Protein AF-A0A958IVR9-F1 (afdb_monomer_lite)

Secondary structure (DSSP, 8-state):
--EE-S---S---HHHHHHHHHHHHHS-TT-EEEEEEPPTT-SS-EEEEEEETTTEEEEE------GGGEEEE-SSEEEEEETTEEEEEE-HHHHHHHHHHHHHHHHHH--

Foldseek 3Di:
DDAEPDDDPPPDDPQLVVVVVVCVVPDDPQKYKYAQDDDPPDPGTQRIWIAHPVPGIFTFDDDPDDPVQFPDDDLFWTWGADPNDIDIDGDRVNVRVVVVVVVVVVVVPDD

pLDDT: mean 91.66, std 7.57, range [53.22, 98.06]

Sequence (111 aa):
MAIMLTAKHGNENQSKEFLYHFLWSKLSDQFYIWHDLILPRIEQSVDFAILHPNYGMWILAVKDWSIQEIKGGNQKDCLLSSEGRESTVRNPVREAYEKAVTVKILMEKLP

Radius of gyration: 15.32 Å; chains: 1; bounding box: 31×30×44 Å

Structure (mmCIF, N/CA/C/O backbone):
data_AF-A0A958IVR9-F1
#
_entry.id   AF-A0A958IVR9-F1
#
loop_
_atom_site.group_PDB
_atom_site.id
_atom_site.type_symbol
_atom_site.label_atom_id
_atom_site.label_alt_id
_atom_site.label_comp_id
_atom_site.label_asym_id
_atom_site.label_entity_id
_atom_site.label_seq_id
_atom_site.pdbx_PDB_ins_code
_atom_site.Cartn_x
_atom_site.Cartn_y
_atom_site.Cartn_z
_atom_site.occupancy
_atom_site.B_iso_or_equiv
_atom_site.auth_seq_id
_atom_site.auth_comp_id
_atom_site.auth_asym_id
_atom_site.auth_atom_id
_atom_site.pdbx_PDB_model_num
ATOM 1 N N . MET A 1 1 ? -3.416 -13.236 -12.110 1.00 90.69 1 MET A N 1
ATOM 2 C CA . MET A 1 1 ? -2.849 -12.905 -10.788 1.00 90.69 1 MET A CA 1
ATOM 3 C C . MET A 1 1 ? -1.762 -11.888 -11.024 1.00 90.69 1 MET A C 1
ATOM 5 O O . MET A 1 1 ? -1.072 -12.022 -12.030 1.00 90.69 1 MET A O 1
ATOM 9 N N . ALA A 1 2 ? -1.638 -10.889 -10.157 1.00 96.12 2 ALA A N 1
ATOM 10 C CA . ALA A 1 2 ? -0.604 -9.870 -10.300 1.00 96.12 2 ALA A CA 1
ATOM 11 C C . ALA A 1 2 ? 0.805 -10.454 -10.204 1.00 96.12 2 ALA A C 1
ATOM 13 O O . ALA A 1 2 ? 1.032 -11.511 -9.608 1.00 96.12 2 ALA A O 1
ATOM 14 N N . ILE A 1 3 ? 1.751 -9.732 -10.794 1.00 97.38 3 ILE A N 1
ATOM 15 C CA . ILE A 1 3 ? 3.162 -10.084 -10.787 1.00 97.38 3 ILE A CA 1
ATOM 16 C C . ILE A 1 3 ? 3.791 -9.472 -9.534 1.00 97.38 3 ILE A C 1
ATOM 18 O O . ILE A 1 3 ? 3.973 -8.258 -9.444 1.00 97.38 3 ILE A O 1
ATOM 22 N N . MET A 1 4 ? 4.132 -10.323 -8.565 1.00 96.50 4 MET A N 1
ATOM 23 C CA . MET A 1 4 ? 4.873 -9.913 -7.370 1.00 96.50 4 MET A CA 1
ATOM 24 C C . MET A 1 4 ? 6.365 -9.882 -7.699 1.00 96.50 4 MET A C 1
ATOM 26 O O . MET A 1 4 ? 6.958 -10.912 -8.011 1.00 96.50 4 MET A O 1
ATOM 30 N N . LEU A 1 5 ? 6.966 -8.697 -7.648 1.00 95.06 5 LEU A N 1
ATOM 31 C CA . LEU A 1 5 ? 8.372 -8.467 -7.986 1.00 95.06 5 LEU A CA 1
ATOM 32 C C . LEU A 1 5 ? 9.311 -8.613 -6.786 1.00 95.06 5 LEU A C 1
ATOM 34 O O . LEU A 1 5 ? 10.522 -8.714 -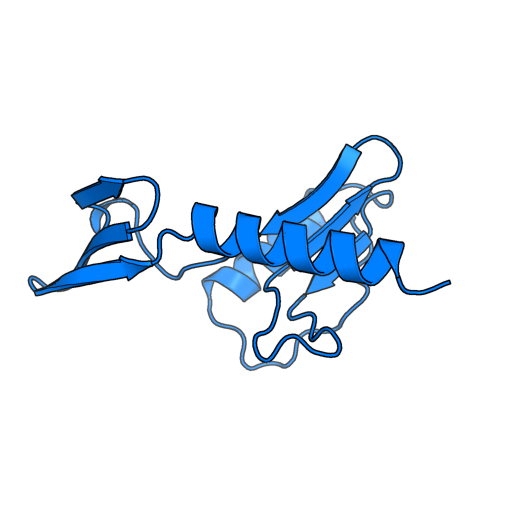6.966 1.00 95.06 5 LEU A O 1
ATOM 38 N N . THR A 1 6 ? 8.766 -8.654 -5.571 1.00 92.06 6 THR A N 1
ATOM 39 C CA . THR A 1 6 ? 9.511 -8.990 -4.355 1.00 92.06 6 THR A CA 1
ATOM 40 C C . THR A 1 6 ? 8.860 -10.163 -3.630 1.00 92.06 6 THR A C 1
ATOM 42 O O . THR A 1 6 ? 7.635 -10.346 -3.625 1.00 92.06 6 THR A O 1
ATOM 45 N N . ALA A 1 7 ? 9.712 -10.992 -3.030 1.00 85.94 7 ALA A N 1
ATOM 46 C CA . ALA A 1 7 ? 9.282 -12.042 -2.122 1.00 85.94 7 ALA A CA 1
ATOM 47 C C . ALA A 1 7 ? 8.938 -11.448 -0.748 1.00 85.94 7 ALA A C 1
ATOM 49 O O . ALA A 1 7 ? 9.385 -10.355 -0.401 1.00 85.94 7 ALA A O 1
ATOM 50 N N . LYS A 1 8 ? 8.161 -12.197 0.038 1.00 85.56 8 LYS A N 1
ATOM 51 C CA . LYS A 1 8 ? 7.957 -11.903 1.460 1.00 85.56 8 LYS A CA 1
ATOM 52 C C . LYS A 1 8 ? 9.260 -12.124 2.240 1.00 85.56 8 LYS A C 1
ATOM 54 O O . LYS A 1 8 ? 10.020 -13.042 1.928 1.00 85.56 8 LYS A O 1
ATOM 59 N N . HIS A 1 9 ? 9.484 -11.316 3.264 1.00 80.00 9 HIS A N 1
ATOM 60 C CA . HIS A 1 9 ? 10.589 -11.396 4.213 1.00 80.00 9 HIS A CA 1
ATOM 61 C C . HIS A 1 9 ? 10.316 -12.383 5.365 1.00 80.00 9 HIS A C 1
ATOM 63 O O . HIS A 1 9 ? 11.257 -12.807 6.033 1.00 80.00 9 HIS A O 1
ATOM 69 N N . GLY A 1 10 ? 9.060 -12.798 5.578 1.00 77.56 10 GLY A N 1
ATOM 70 C CA . GLY A 1 10 ? 8.666 -13.796 6.582 1.00 77.56 10 GLY A CA 1
ATOM 71 C C . GLY A 1 10 ? 8.429 -13.226 7.985 1.00 77.56 10 GLY A C 1
ATOM 72 O O . GLY A 1 10 ? 8.233 -13.987 8.930 1.00 77.56 10 GLY A O 1
ATOM 73 N N . ASN A 1 11 ? 8.455 -11.902 8.125 1.00 79.62 11 ASN A N 1
ATOM 74 C CA . ASN A 1 11 ? 8.208 -11.159 9.361 1.00 79.62 11 ASN A CA 1
ATOM 75 C C . ASN A 1 11 ? 7.160 -10.047 9.173 1.00 79.62 11 ASN A C 1
ATOM 77 O O . ASN A 1 11 ? 7.081 -9.122 9.984 1.00 79.62 11 ASN A O 1
ATOM 81 N N . GLU A 1 12 ? 6.381 -10.115 8.093 1.00 82.38 12 GLU A N 1
ATOM 82 C CA . GLU A 1 12 ? 5.289 -9.193 7.828 1.00 82.38 12 GLU A CA 1
ATOM 83 C C . GLU A 1 12 ? 4.259 -9.218 8.955 1.00 82.38 12 GLU A C 1
ATOM 85 O O . GLU A 1 12 ? 3.932 -10.267 9.513 1.00 82.38 12 GLU A O 1
ATOM 90 N N . ASN A 1 13 ? 3.691 -8.051 9.257 1.00 88.50 13 ASN A N 1
ATOM 91 C CA . ASN A 1 13 ? 2.496 -8.015 10.084 1.00 88.50 13 ASN A CA 1
ATOM 92 C C . ASN A 1 13 ? 1.307 -8.645 9.339 1.00 88.50 13 ASN A C 1
ATOM 94 O O . ASN A 1 13 ? 1.292 -8.785 8.110 1.00 88.50 13 ASN A O 1
ATOM 98 N N . GLN A 1 14 ? 0.277 -8.997 10.105 1.00 90.31 14 GLN A N 1
ATOM 99 C CA . GLN A 1 14 ? -0.895 -9.690 9.584 1.00 90.31 14 GLN A CA 1
ATOM 100 C C . GLN A 1 14 ? -1.586 -8.910 8.453 1.00 90.31 14 GLN A C 1
ATOM 102 O O . GLN A 1 14 ? -2.021 -9.517 7.472 1.00 90.31 14 GLN A O 1
ATOM 107 N N . SER A 1 15 ? -1.673 -7.577 8.547 1.00 92.38 15 SER A N 1
ATOM 108 C CA . SER A 1 15 ? -2.344 -6.771 7.519 1.00 92.38 15 SER A CA 1
ATOM 109 C C . SER A 1 15 ? -1.573 -6.738 6.202 1.00 92.38 15 SER A C 1
ATOM 111 O O . SER A 1 15 ? -2.188 -6.836 5.138 1.00 92.38 15 SER A O 1
ATOM 113 N N . LYS A 1 16 ? -0.237 -6.635 6.240 1.00 93.56 16 LYS A N 1
ATOM 114 C CA . LYS A 1 16 ? 0.604 -6.703 5.035 1.00 93.56 16 LYS A CA 1
ATOM 115 C C . LYS A 1 16 ? 0.538 -8.081 4.401 1.00 93.56 16 LYS A C 1
ATOM 117 O O . LYS A 1 16 ? 0.371 -8.169 3.187 1.00 93.56 16 LYS A O 1
ATOM 122 N N . GLU A 1 17 ? 0.590 -9.145 5.201 1.00 94.06 17 GLU A N 1
ATOM 123 C CA . GLU A 1 17 ? 0.470 -10.507 4.683 1.00 94.06 17 GLU A CA 1
ATOM 124 C C . GLU A 1 17 ? -0.886 -10.733 4.001 1.00 94.06 17 GLU A C 1
ATOM 126 O O . GLU A 1 17 ? -0.944 -11.214 2.864 1.00 94.06 17 GLU A O 1
ATOM 131 N N . PHE A 1 18 ? -1.980 -10.321 4.646 1.00 94.50 18 PHE A N 1
ATOM 132 C CA . PHE A 1 18 ? -3.307 -10.383 4.043 1.00 94.50 18 PHE A CA 1
ATOM 133 C C . PHE A 1 18 ? -3.363 -9.600 2.726 1.00 94.50 18 PHE A C 1
ATOM 135 O O . PHE A 1 18 ? -3.822 -10.130 1.709 1.00 94.50 18 PHE A O 1
ATOM 142 N N . LEU A 1 19 ? -2.873 -8.355 2.720 1.00 95.75 19 LEU A N 1
ATOM 143 C CA . LEU A 1 19 ? -2.929 -7.501 1.539 1.00 95.75 19 LEU A CA 1
ATOM 144 C C . LEU A 1 19 ? -2.069 -8.049 0.395 1.00 95.75 19 LEU A C 1
ATOM 146 O O . LEU A 1 19 ? -2.506 -8.000 -0.752 1.00 95.75 19 LEU A O 1
ATOM 150 N N . TYR A 1 20 ? -0.908 -8.638 0.686 1.00 96.38 20 TYR A N 1
ATOM 151 C CA . TYR A 1 20 ? -0.061 -9.306 -0.305 1.00 96.38 20 TYR A CA 1
ATOM 152 C C . TYR A 1 20 ? -0.852 -10.374 -1.072 1.00 96.38 20 TYR A C 1
ATOM 154 O O . TYR A 1 20 ? -0.928 -10.350 -2.303 1.00 96.38 20 TYR A O 1
ATOM 162 N N . HIS A 1 21 ? -1.499 -11.289 -0.345 1.00 95.75 21 HIS A N 1
ATOM 163 C CA . HIS A 1 21 ? -2.289 -12.365 -0.945 1.00 95.75 21 HIS A CA 1
ATOM 164 C C . HIS A 1 21 ? -3.557 -11.847 -1.636 1.00 95.75 21 HIS A C 1
ATOM 166 O O . HIS A 1 21 ? -3.948 -12.352 -2.698 1.00 95.75 21 HIS A O 1
ATOM 172 N N . PHE A 1 22 ? -4.188 -10.815 -1.073 1.00 96.81 22 PHE A N 1
ATOM 173 C CA . PHE A 1 22 ? -5.338 -10.161 -1.684 1.00 96.81 22 PHE A CA 1
ATOM 174 C C . PHE A 1 22 ? -4.967 -9.537 -3.034 1.00 96.81 22 PHE A C 1
ATOM 176 O O . PHE A 1 22 ? -5.592 -9.856 -4.042 1.00 96.81 22 PHE A O 1
ATOM 183 N N . LEU A 1 23 ? -3.919 -8.714 -3.091 1.00 97.12 23 LEU A N 1
ATOM 184 C CA . LEU A 1 23 ? -3.472 -8.065 -4.324 1.00 97.12 23 LEU A CA 1
ATOM 185 C C . LEU A 1 23 ? -3.065 -9.090 -5.387 1.00 97.12 23 LEU A C 1
ATOM 187 O O . LEU A 1 23 ? -3.536 -9.007 -6.521 1.00 97.12 23 LEU A O 1
ATOM 191 N N . TRP A 1 24 ? -2.273 -10.100 -5.014 1.00 96.62 24 TRP A N 1
ATOM 192 C CA . TRP A 1 24 ? -1.862 -11.172 -5.925 1.00 96.62 24 TRP A CA 1
ATOM 193 C C . TRP A 1 24 ? -3.058 -11.896 -6.560 1.00 96.62 24 TRP A C 1
ATOM 195 O O . TRP A 1 24 ? -3.082 -12.128 -7.772 1.00 96.62 24 TRP A O 1
ATOM 205 N N . SER A 1 25 ? -4.075 -12.224 -5.756 1.00 97.25 25 SER A N 1
ATOM 206 C CA . SER A 1 25 ? -5.238 -12.993 -6.215 1.00 97.25 25 SER A CA 1
ATOM 207 C C . SER A 1 25 ? -6.300 -12.160 -6.935 1.00 97.25 25 SER A C 1
ATOM 209 O O . SER A 1 25 ? -7.016 -12.702 -7.778 1.00 97.25 25 SER A O 1
ATOM 211 N N . LYS A 1 26 ? -6.436 -10.870 -6.607 1.00 97.62 26 LYS A N 1
ATOM 212 C CA . LYS A 1 26 ? -7.523 -10.014 -7.112 1.00 97.62 26 LYS A CA 1
ATOM 213 C C . LYS A 1 26 ? -7.140 -9.149 -8.299 1.00 97.62 26 LYS A C 1
ATOM 215 O O . LYS A 1 26 ? -8.029 -8.754 -9.049 1.00 97.62 26 LYS A O 1
ATOM 220 N N . LEU A 1 27 ? -5.857 -8.862 -8.484 1.00 96.94 27 LEU A N 1
ATOM 221 C CA . LEU A 1 27 ? -5.385 -8.081 -9.620 1.00 96.94 27 LEU A CA 1
ATOM 222 C C . LEU A 1 27 ? -4.953 -8.988 -10.784 1.00 96.94 27 LEU A C 1
ATOM 224 O O . LEU A 1 27 ? -4.583 -10.158 -10.614 1.00 96.94 27 LEU A O 1
ATOM 228 N N . SER A 1 28 ? -5.047 -8.446 -11.998 1.00 96.56 28 SER A N 1
ATOM 229 C CA . SER A 1 28 ? -4.581 -9.121 -13.211 1.00 96.56 28 SER A CA 1
ATOM 230 C C . SER A 1 28 ? -3.054 -9.122 -13.288 1.00 96.56 28 SER A C 1
ATOM 232 O O . SER A 1 28 ? -2.369 -8.407 -12.562 1.00 96.56 28 SER A O 1
ATOM 234 N N . ASP A 1 29 ? -2.524 -9.917 -14.207 1.00 96.31 29 ASP A N 1
ATOM 235 C CA . ASP A 1 29 ? -1.098 -10.021 -14.544 1.00 96.31 29 ASP A CA 1
ATOM 236 C C . ASP A 1 29 ? -0.491 -8.751 -15.168 1.00 96.31 29 ASP A C 1
ATOM 238 O O . ASP A 1 29 ? 0.713 -8.688 -15.387 1.00 96.31 29 ASP A O 1
ATOM 242 N N . GLN A 1 30 ? -1.293 -7.713 -15.408 1.00 96.94 30 GLN A N 1
ATOM 243 C CA . GLN A 1 30 ? -0.819 -6.401 -15.861 1.00 96.94 30 GLN A CA 1
ATOM 244 C C . GLN A 1 30 ? -0.363 -5.496 -14.705 1.00 96.94 30 GLN A C 1
ATOM 246 O O . GLN A 1 30 ? 0.171 -4.412 -14.945 1.00 96.94 30 GLN A O 1
ATOM 251 N N . PHE A 1 31 ? -0.596 -5.916 -13.458 1.00 98.06 31 PHE A N 1
ATOM 252 C CA . PHE A 1 31 ? -0.150 -5.208 -12.263 1.00 98.06 31 PHE A CA 1
ATOM 253 C C . PHE A 1 31 ? 1.175 -5.781 -11.766 1.00 98.06 31 PHE A C 1
ATOM 255 O O . PHE A 1 31 ? 1.275 -6.971 -11.463 1.00 98.06 31 PHE A O 1
ATOM 262 N N . TYR A 1 32 ? 2.164 -4.903 -11.632 1.00 97.62 32 TYR A N 1
ATOM 263 C CA . TYR A 1 32 ? 3.487 -5.200 -11.093 1.00 97.62 32 TYR A CA 1
ATOM 264 C C . TYR A 1 32 ? 3.582 -4.649 -9.679 1.00 97.62 32 TYR A C 1
ATOM 266 O O . TYR A 1 32 ? 3.307 -3.469 -9.466 1.00 97.62 32 TYR A O 1
ATOM 274 N N . ILE A 1 33 ? 3.939 -5.486 -8.710 1.00 97.19 33 ILE A N 1
ATOM 275 C CA . ILE A 1 33 ? 3.838 -5.129 -7.295 1.00 97.19 33 ILE A CA 1
ATOM 276 C C . ILE A 1 33 ? 5.165 -5.374 -6.594 1.00 97.19 33 ILE A C 1
ATOM 278 O O . ILE A 1 33 ? 5.644 -6.505 -6.530 1.00 97.19 33 ILE A O 1
ATOM 282 N N . TRP A 1 34 ? 5.720 -4.318 -6.009 1.00 94.94 34 TRP A N 1
ATOM 283 C CA . TRP A 1 34 ? 6.779 -4.413 -5.015 1.00 94.94 34 TRP A CA 1
ATOM 284 C C . TRP A 1 34 ? 6.163 -4.313 -3.623 1.00 94.94 34 TRP A C 1
ATOM 286 O O . TRP A 1 34 ? 5.434 -3.368 -3.326 1.00 94.94 34 TRP A O 1
ATOM 296 N N . HIS A 1 35 ? 6.479 -5.286 -2.783 1.00 94.62 35 HIS A N 1
ATOM 297 C CA . HIS A 1 35 ? 6.198 -5.321 -1.354 1.00 94.62 35 HIS A CA 1
ATOM 298 C C .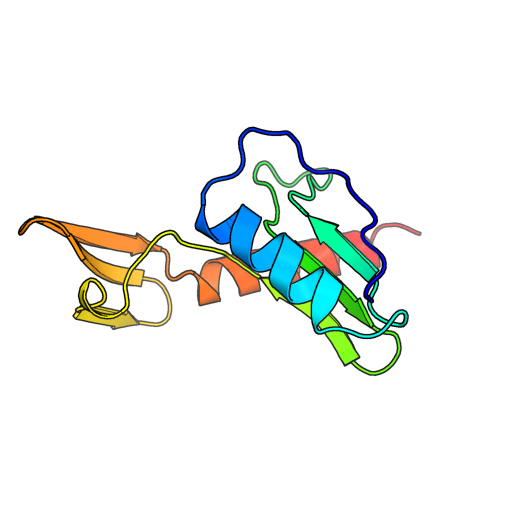 HIS A 1 35 ? 7.463 -4.967 -0.556 1.00 94.62 35 HIS A C 1
ATOM 300 O O . HIS A 1 35 ? 8.547 -5.437 -0.914 1.00 94.62 35 HIS A O 1
ATOM 306 N N . ASP A 1 36 ? 7.315 -4.158 0.499 1.00 92.62 36 ASP A N 1
ATOM 307 C CA . ASP A 1 36 ? 8.399 -3.667 1.365 1.00 92.62 36 ASP A CA 1
ATOM 308 C C . ASP A 1 36 ? 9.593 -3.105 0.570 1.00 92.62 36 ASP A C 1
ATOM 310 O O . ASP A 1 36 ? 10.762 -3.421 0.799 1.00 92.62 36 ASP A O 1
ATOM 314 N N . LEU A 1 37 ? 9.289 -2.246 -0.403 1.00 89.88 37 LEU A N 1
ATOM 315 C CA . LEU A 1 37 ? 10.284 -1.653 -1.284 1.00 89.88 37 LEU A CA 1
ATOM 316 C C . LEU A 1 37 ? 11.142 -0.639 -0.521 1.00 89.88 37 LEU A C 1
ATOM 318 O O . LEU A 1 37 ? 10.658 0.411 -0.088 1.00 89.88 37 LEU A O 1
ATOM 322 N N . ILE A 1 38 ? 12.438 -0.923 -0.413 1.00 86.50 38 ILE A N 1
ATOM 323 C CA . ILE A 1 38 ? 13.438 0.027 0.076 1.00 86.50 38 ILE A CA 1
ATOM 324 C C . ILE A 1 38 ? 13.979 0.800 -1.123 1.00 86.50 38 ILE A C 1
ATOM 326 O O . ILE A 1 38 ? 14.564 0.224 -2.040 1.00 86.50 38 ILE A O 1
ATOM 330 N N . LEU A 1 39 ? 13.785 2.115 -1.115 1.00 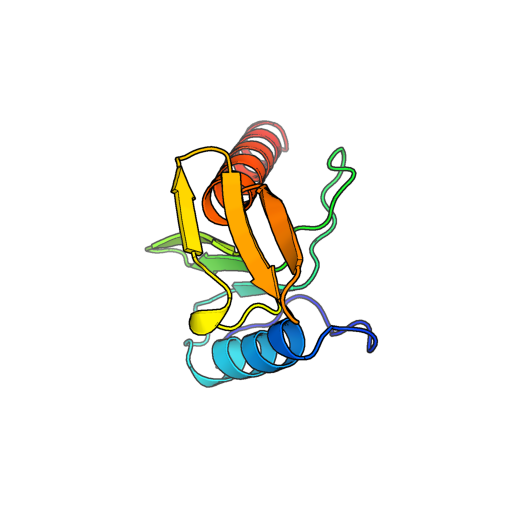80.81 39 LEU A N 1
ATOM 331 C CA . LEU A 1 39 ? 14.281 2.990 -2.169 1.00 80.81 39 LEU A CA 1
ATOM 332 C C . LEU A 1 39 ? 15.580 3.677 -1.734 1.00 80.81 39 LEU A C 1
ATOM 334 O O . LEU A 1 39 ? 15.697 4.098 -0.581 1.00 80.81 39 LEU A O 1
ATOM 338 N N . PRO A 1 40 ? 16.549 3.864 -2.648 1.00 73.00 40 PRO A N 1
ATOM 339 C CA . PRO A 1 40 ? 17.742 4.643 -2.350 1.00 73.00 40 PRO A CA 1
ATOM 340 C C . PRO A 1 40 ? 17.357 6.036 -1.849 1.00 73.00 40 PRO A C 1
ATOM 342 O O . PRO A 1 40 ? 16.525 6.707 -2.458 1.00 73.00 40 PRO A O 1
ATOM 345 N N . ARG A 1 41 ? 18.007 6.497 -0.772 1.00 68.44 41 ARG A N 1
ATOM 346 C CA . ARG A 1 41 ? 17.777 7.818 -0.147 1.00 68.44 41 ARG A CA 1
ATOM 347 C C . ARG A 1 41 ? 16.424 7.977 0.560 1.00 68.44 41 ARG A C 1
ATOM 349 O O . ARG A 1 41 ? 16.130 9.078 1.017 1.00 68.44 41 ARG A O 1
ATOM 356 N N . ILE A 1 42 ? 15.629 6.913 0.677 1.0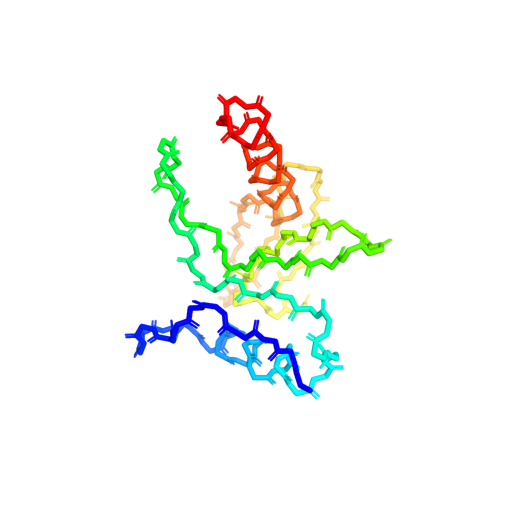0 69.44 42 ILE A N 1
ATOM 357 C CA . ILE A 1 42 ? 14.481 6.872 1.582 1.00 69.44 42 ILE A CA 1
ATOM 358 C C . ILE A 1 42 ? 14.865 5.977 2.757 1.00 69.44 42 ILE A C 1
ATOM 360 O O . ILE A 1 42 ? 15.111 4.789 2.585 1.00 69.44 42 ILE A O 1
ATOM 364 N N . GLU A 1 43 ? 14.927 6.546 3.959 1.00 70.75 43 GLU A N 1
ATOM 365 C CA . GLU A 1 43 ? 15.255 5.792 5.180 1.00 70.75 43 GLU A CA 1
ATOM 366 C C . GLU A 1 43 ? 14.131 4.831 5.610 1.00 70.75 43 GLU A C 1
ATOM 368 O O . GLU A 1 43 ? 14.324 3.998 6.489 1.00 70.75 43 GLU A O 1
ATOM 373 N N . GLN A 1 44 ? 12.949 4.942 4.999 1.00 75.75 44 GLN A N 1
ATOM 374 C CA . GLN A 1 44 ? 11.758 4.158 5.317 1.00 75.75 44 GLN A CA 1
ATOM 375 C C . GLN A 1 44 ? 11.278 3.380 4.090 1.00 75.75 44 GLN A C 1
ATOM 377 O O . GLN A 1 44 ? 11.252 3.911 2.979 1.00 75.75 44 GLN A O 1
ATOM 382 N N . SER A 1 45 ? 10.849 2.136 4.297 1.00 87.06 45 SER A N 1
ATOM 383 C CA . SER A 1 45 ? 10.276 1.311 3.235 1.00 87.06 45 SER A CA 1
ATOM 384 C C . SER A 1 45 ? 8.900 1.818 2.792 1.00 87.06 45 SER A C 1
ATOM 386 O O . SER A 1 45 ? 8.132 2.418 3.554 1.00 87.06 45 SER A O 1
ATOM 388 N N . VAL A 1 46 ? 8.574 1.565 1.528 1.00 91.50 46 VAL A N 1
ATOM 389 C CA . VAL A 1 46 ? 7.212 1.647 1.001 1.00 91.50 46 VAL A CA 1
ATOM 390 C C . VAL A 1 46 ? 6.554 0.282 1.180 1.00 91.50 46 VAL A C 1
ATOM 392 O O . VAL A 1 46 ? 7.103 -0.707 0.705 1.00 91.50 46 VAL A O 1
ATOM 395 N N . ASP A 1 47 ? 5.382 0.220 1.820 1.00 94.56 47 ASP A N 1
ATOM 396 C CA . ASP A 1 47 ? 4.735 -1.070 2.102 1.00 94.56 47 ASP A CA 1
ATOM 397 C C . ASP A 1 47 ? 4.341 -1.782 0.804 1.00 94.56 47 ASP A C 1
ATOM 399 O O . ASP A 1 47 ? 4.706 -2.936 0.597 1.00 94.56 47 ASP A O 1
ATOM 403 N N . PHE A 1 48 ? 3.653 -1.073 -0.098 1.00 96.19 48 PHE A N 1
ATOM 404 C CA . PHE A 1 48 ? 3.397 -1.554 -1.454 1.00 96.19 48 PHE A CA 1
ATOM 405 C C . PHE A 1 48 ? 3.546 -0.436 -2.483 1.00 96.19 48 PHE A C 1
ATOM 407 O O . PHE A 1 48 ? 2.933 0.628 -2.352 1.00 96.19 48 PHE A O 1
ATOM 414 N N . ALA A 1 49 ? 4.312 -0.710 -3.536 1.00 95.69 49 ALA A N 1
ATOM 415 C CA . ALA A 1 49 ? 4.316 0.059 -4.772 1.00 95.69 49 ALA A CA 1
ATOM 416 C C . ALA A 1 49 ? 3.731 -0.808 -5.889 1.00 95.69 49 ALA A C 1
ATOM 418 O O . ALA A 1 49 ? 4.203 -1.916 -6.132 1.00 95.69 49 ALA A O 1
ATOM 419 N N . ILE A 1 50 ? 2.689 -0.318 -6.551 1.00 96.94 50 ILE A N 1
ATOM 420 C CA . ILE A 1 50 ? 1.947 -1.044 -7.583 1.00 96.94 50 ILE A CA 1
ATOM 421 C C . ILE A 1 50 ? 2.027 -0.237 -8.870 1.00 96.94 50 ILE A C 1
ATOM 423 O O . ILE A 1 50 ? 1.645 0.926 -8.874 1.00 96.94 50 ILE A O 1
ATOM 427 N N . LEU A 1 51 ? 2.483 -0.837 -9.962 1.00 96.62 51 LEU A N 1
ATOM 428 C CA . LEU A 1 51 ? 2.565 -0.200 -11.272 1.00 96.62 51 LEU A CA 1
ATOM 429 C C . LEU A 1 51 ? 1.629 -0.896 -12.259 1.00 96.62 51 LEU A C 1
ATOM 431 O O . LEU A 1 51 ? 1.635 -2.121 -12.381 1.00 96.62 51 LEU A O 1
ATOM 435 N N . HIS A 1 52 ? 0.864 -0.097 -12.996 1.00 96.94 52 HIS A N 1
ATOM 436 C CA . HIS A 1 52 ? 0.051 -0.547 -14.116 1.00 96.94 52 HIS A CA 1
ATOM 437 C C . HIS A 1 52 ? 0.200 0.428 -15.294 1.00 96.94 52 HIS A C 1
ATOM 439 O O . HIS A 1 52 ? 0.060 1.638 -15.095 1.00 96.94 52 HIS A O 1
ATOM 445 N N . PRO A 1 53 ? 0.414 -0.049 -16.533 1.00 94.38 53 PRO A N 1
ATOM 446 C CA . PRO A 1 53 ? 0.719 0.816 -17.678 1.00 94.38 53 PRO A CA 1
ATOM 447 C C . PRO A 1 53 ? -0.357 1.876 -17.959 1.00 94.38 53 PRO A C 1
ATOM 449 O O . PRO A 1 53 ? -0.029 3.006 -18.301 1.00 94.38 53 PRO A O 1
ATOM 452 N N . ASN A 1 54 ? -1.636 1.545 -17.750 1.00 96.19 54 ASN A N 1
ATOM 453 C CA . ASN A 1 54 ? -2.748 2.467 -18.024 1.00 96.19 54 ASN A CA 1
ATOM 454 C C . ASN A 1 54 ? -3.205 3.283 -16.805 1.00 96.19 54 ASN A C 1
ATOM 456 O O . ASN A 1 54 ? -3.968 4.231 -16.967 1.00 96.19 54 ASN A O 1
ATOM 460 N N . TYR A 1 55 ? -2.798 2.898 -15.589 1.00 94.94 55 TYR A N 1
ATOM 461 C CA . TYR A 1 55 ? -3.276 3.532 -14.347 1.00 94.94 55 TYR A CA 1
ATOM 462 C C . TYR A 1 55 ? -2.165 4.220 -13.553 1.00 94.94 55 TYR A C 1
ATOM 464 O O . TYR A 1 55 ? -2.442 4.860 -12.539 1.00 94.94 55 TYR A O 1
ATOM 472 N N . GLY A 1 56 ? -0.920 4.113 -14.017 1.00 94.19 56 GLY A N 1
ATOM 473 C CA . GLY A 1 56 ? 0.241 4.670 -13.347 1.00 94.19 56 GLY A CA 1
ATOM 474 C C . GLY A 1 56 ? 0.633 3.863 -12.114 1.00 94.19 56 GLY A C 1
ATOM 475 O O . GLY A 1 56 ? 0.508 2.637 -12.086 1.00 94.19 56 GLY A O 1
ATOM 476 N N . MET A 1 57 ? 1.151 4.568 -11.109 1.00 93.88 57 MET A N 1
ATOM 477 C CA . MET A 1 57 ? 1.714 3.974 -9.902 1.00 93.88 57 MET A CA 1
ATOM 478 C C . MET A 1 57 ? 0.860 4.285 -8.674 1.00 93.88 57 MET A C 1
ATOM 480 O O . MET A 1 57 ? 0.506 5.440 -8.435 1.00 93.88 57 MET A O 1
ATOM 484 N N . TRP A 1 58 ? 0.567 3.265 -7.873 1.00 96.19 58 TRP A N 1
ATOM 485 C CA . TRP A 1 58 ? -0.119 3.383 -6.591 1.00 96.19 58 TRP A CA 1
ATOM 486 C C . TRP A 1 58 ? 0.846 3.062 -5.460 1.00 96.19 58 TRP A C 1
ATOM 488 O O . TRP A 1 58 ? 1.585 2.081 -5.517 1.00 96.19 58 TRP A O 1
ATOM 498 N N . ILE A 1 59 ? 0.810 3.889 -4.421 1.00 95.62 59 ILE A N 1
ATOM 499 C CA . ILE A 1 59 ? 1.591 3.705 -3.203 1.00 95.62 59 ILE A CA 1
ATOM 500 C C . ILE A 1 59 ? 0.613 3.482 -2.065 1.00 95.62 59 ILE A C 1
ATOM 502 O O . ILE A 1 59 ? -0.251 4.326 -1.822 1.00 95.62 59 ILE A O 1
ATOM 506 N N . LEU A 1 60 ? 0.740 2.348 -1.383 1.00 96.19 60 LEU A N 1
ATOM 507 C CA . LEU A 1 60 ? -0.115 2.008 -0.253 1.00 96.19 60 LEU A CA 1
ATOM 508 C C . LEU A 1 60 ? 0.700 2.070 1.035 1.00 96.19 60 LEU A C 1
ATOM 510 O O . LEU A 1 60 ? 1.799 1.523 1.108 1.00 96.19 60 LEU A O 1
ATOM 514 N N . ALA A 1 61 ? 0.133 2.734 2.040 1.00 94.25 61 ALA A N 1
ATOM 515 C CA . ALA A 1 61 ? 0.567 2.636 3.426 1.00 94.25 61 ALA A CA 1
ATOM 516 C C . ALA A 1 61 ? -0.420 1.728 4.165 1.00 94.25 61 ALA A C 1
ATOM 518 O O . ALA A 1 61 ? -1.633 1.938 4.089 1.00 94.25 61 ALA A O 1
ATOM 519 N N . VAL A 1 62 ? 0.092 0.723 4.867 1.00 94.00 62 VAL A N 1
ATOM 520 C CA . VAL A 1 62 ? -0.704 -0.295 5.556 1.00 94.00 62 VAL A CA 1
ATOM 521 C C . VAL A 1 62 ? -0.544 -0.116 7.057 1.00 94.00 62 VAL A C 1
ATOM 523 O O . VAL A 1 62 ? 0.565 0.054 7.562 1.00 94.00 62 VAL A O 1
ATOM 526 N N . LYS A 1 63 ? -1.664 -0.143 7.778 1.00 92.88 63 LYS A N 1
ATOM 527 C CA . LYS A 1 63 ? -1.708 -0.019 9.235 1.00 92.88 63 LYS A CA 1
ATOM 528 C C . LYS A 1 63 ? -2.534 -1.156 9.818 1.00 92.88 63 LYS A C 1
ATOM 530 O O . LYS A 1 63 ? -3.575 -1.492 9.261 1.00 92.88 63 LYS A O 1
ATOM 535 N N . ASP A 1 64 ? -2.093 -1.700 10.947 1.00 92.12 64 ASP A N 1
ATOM 536 C CA . ASP A 1 64 ? -2.825 -2.720 11.706 1.00 92.12 64 ASP A CA 1
ATOM 537 C C . ASP A 1 64 ? -3.878 -2.062 12.610 1.00 92.12 64 ASP A C 1
ATOM 539 O O . ASP A 1 64 ? -3.833 -2.194 13.829 1.00 92.12 64 ASP A O 1
ATOM 543 N N . TRP A 1 65 ? -4.779 -1.274 12.020 1.00 92.12 65 TRP A N 1
ATOM 544 C CA . TRP A 1 65 ? -5.859 -0.602 12.745 1.00 92.12 65 TRP A CA 1
ATOM 545 C C . TRP A 1 65 ? -7.204 -1.174 12.317 1.00 92.12 65 TRP A C 1
ATOM 547 O O . TRP A 1 65 ? -7.478 -1.357 11.130 1.00 92.12 65 TRP A O 1
ATOM 557 N N . SER A 1 66 ? -8.079 -1.386 13.283 1.00 90.38 66 SER A N 1
ATOM 558 C CA . SER A 1 66 ? -9.503 -1.574 13.063 1.00 90.38 66 SER A CA 1
ATOM 559 C C . SER A 1 66 ? -10.187 -0.225 12.823 1.00 90.38 66 SER A C 1
ATOM 561 O O . SER A 1 66 ? -9.754 0.827 13.300 1.00 90.38 66 SER A O 1
ATOM 563 N N . ILE A 1 67 ? -11.306 -0.239 12.096 1.00 90.88 67 ILE A N 1
ATOM 564 C CA . ILE A 1 67 ? -12.073 0.986 11.829 1.00 90.88 67 ILE A CA 1
ATOM 565 C C . ILE A 1 67 ? -12.613 1.614 13.125 1.00 90.88 67 ILE A C 1
ATOM 567 O O . ILE A 1 67 ? -12.760 2.829 13.207 1.00 90.88 67 ILE A O 1
ATOM 571 N N . GLN A 1 68 ? -12.873 0.796 14.150 1.00 94.62 68 GLN A N 1
ATOM 572 C CA . GLN A 1 68 ? -13.378 1.225 15.454 1.00 94.62 68 GLN A CA 1
ATOM 573 C C . GLN A 1 68 ? -12.339 2.015 16.259 1.00 94.62 68 GLN A C 1
ATOM 575 O O . GLN A 1 68 ? -12.715 2.841 17.095 1.00 94.62 68 GLN A O 1
ATOM 580 N N . GLU A 1 69 ? -11.050 1.776 16.007 1.00 95.75 69 GLU A N 1
ATOM 581 C CA . GLU A 1 69 ? -9.966 2.522 16.642 1.00 95.75 69 GLU A CA 1
ATOM 582 C C . GLU A 1 69 ? -9.861 3.946 16.090 1.00 95.75 69 GLU A C 1
ATOM 584 O O . GLU A 1 69 ? -9.378 4.825 16.795 1.00 95.75 69 GLU A O 1
ATOM 589 N N . ILE A 1 70 ? -10.349 4.225 14.877 1.00 95.94 70 ILE A N 1
ATOM 590 C CA . ILE A 1 70 ? -10.259 5.557 14.269 1.00 95.94 70 ILE A CA 1
ATOM 591 C C . ILE A 1 70 ? -11.330 6.484 14.861 1.00 95.94 70 ILE A C 1
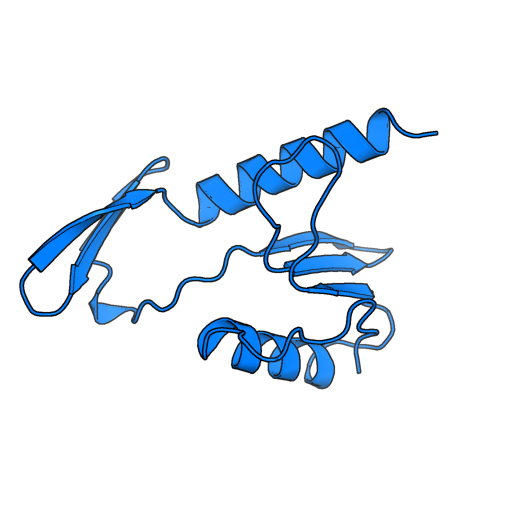ATOM 593 O O . ILE A 1 70 ? -12.522 6.338 14.599 1.00 95.94 70 ILE A O 1
ATOM 597 N N . LYS A 1 71 ? -10.902 7.488 15.634 1.00 96.56 71 LYS A N 1
ATOM 598 C CA . LYS A 1 71 ? -11.786 8.510 16.230 1.00 96.56 71 LYS A CA 1
ATOM 599 C C . LYS A 1 71 ? -11.959 9.744 15.357 1.00 96.56 71 LYS A C 1
ATOM 601 O O . LYS A 1 71 ? -12.953 10.454 15.477 1.00 96.56 71 LYS A O 1
ATOM 606 N N . GLY A 1 72 ? -11.002 9.998 14.477 1.00 95.44 72 GLY A N 1
ATOM 607 C CA . GLY A 1 72 ? -11.036 11.115 13.548 1.00 95.44 72 GLY A CA 1
ATOM 608 C C . GLY A 1 72 ? -9.658 11.396 12.976 1.00 95.44 72 GLY A C 1
ATOM 609 O O . GLY A 1 72 ? -8.697 10.668 13.218 1.00 95.44 72 GLY A O 1
ATOM 610 N N . GLY A 1 73 ? -9.547 12.469 12.210 1.00 94.94 73 GLY A N 1
ATOM 611 C CA . GLY A 1 73 ? -8.269 12.886 11.662 1.00 94.94 73 GLY A CA 1
ATOM 612 C C . GLY A 1 73 ? -8.388 14.124 10.794 1.00 94.94 73 GLY A C 1
ATOM 613 O O . GLY A 1 73 ? -9.478 14.567 10.437 1.00 94.94 73 GLY A O 1
ATOM 614 N N . ASN A 1 74 ? -7.233 14.675 10.458 1.00 95.81 74 ASN A N 1
ATOM 615 C CA . ASN A 1 74 ? -7.068 15.752 9.496 1.00 95.81 74 ASN A CA 1
ATOM 616 C C . ASN A 1 74 ? -6.016 15.330 8.453 1.00 95.81 74 ASN A C 1
ATOM 618 O O . ASN A 1 74 ? -5.573 14.185 8.429 1.00 95.81 74 ASN A O 1
ATOM 622 N N . GLN A 1 75 ? -5.597 16.241 7.574 1.00 94.06 75 GLN A N 1
ATOM 623 C CA . GLN A 1 75 ? -4.628 15.925 6.515 1.00 94.06 75 GLN A CA 1
ATOM 624 C C . GLN A 1 75 ? -3.248 15.467 7.018 1.00 94.06 75 GLN A C 1
ATOM 626 O O . GLN A 1 75 ? -2.491 14.894 6.243 1.00 94.06 75 GLN A O 1
ATOM 631 N N . LYS A 1 76 ? -2.888 15.755 8.269 1.00 95.12 76 LYS A N 1
ATOM 632 C CA . LYS A 1 76 ? -1.585 15.428 8.859 1.00 95.12 76 LYS A CA 1
ATOM 633 C C . LYS A 1 76 ? -1.669 14.234 9.794 1.00 95.12 76 LYS A C 1
ATOM 635 O O . LYS A 1 76 ? -0.819 13.352 9.707 1.00 95.12 76 LYS A O 1
ATOM 640 N N . ASP A 1 77 ? -2.714 14.187 10.615 1.00 97.12 77 ASP A N 1
ATOM 641 C CA . ASP A 1 77 ? -2.788 13.279 11.756 1.00 97.12 77 ASP A CA 1
ATOM 642 C C . ASP A 1 77 ? -4.105 12.501 11.806 1.00 97.12 77 ASP A C 1
ATOM 644 O O . ASP A 1 77 ? -5.157 12.988 11.385 1.00 97.12 77 ASP A O 1
ATOM 648 N N . CYS A 1 78 ? -4.041 11.301 12.374 1.00 97.50 78 CYS A N 1
ATOM 649 C CA . CYS A 1 78 ? -5.177 10.477 12.760 1.00 97.50 78 CYS A CA 1
ATOM 650 C C . CYS A 1 78 ? -5.209 10.335 14.284 1.00 97.50 78 CYS A C 1
ATOM 652 O O . CYS A 1 78 ? -4.184 10.083 14.918 1.00 97.50 78 CYS A O 1
ATOM 654 N N . LEU A 1 79 ? -6.401 10.481 14.853 1.00 97.50 79 LEU A N 1
ATOM 655 C CA . LEU A 1 79 ? -6.694 10.209 16.253 1.00 97.50 79 LEU A CA 1
ATOM 656 C C . LEU A 1 79 ? -7.181 8.769 16.365 1.00 97.50 79 LEU A C 1
ATOM 658 O O . LEU A 1 79 ? -8.188 8.402 15.750 1.00 97.50 79 LEU A O 1
ATOM 662 N N . LEU A 1 80 ? -6.468 7.971 17.149 1.00 97.38 80 LEU A N 1
ATOM 663 C CA . LEU A 1 80 ? -6.778 6.572 17.398 1.00 97.38 80 LEU A CA 1
ATOM 664 C C . LEU A 1 80 ? -7.124 6.352 18.865 1.00 97.38 80 LEU A C 1
ATOM 666 O O . LEU A 1 80 ? -6.573 7.018 19.735 1.00 97.38 80 LEU A O 1
ATOM 670 N N . SER A 1 81 ? -7.990 5.386 19.142 1.00 96.69 81 SER A N 1
ATOM 671 C CA . SER A 1 81 ? -8.294 4.900 20.484 1.00 96.69 81 SER A CA 1
ATOM 672 C C . SER A 1 81 ? -8.213 3.383 20.485 1.00 96.69 81 SER A C 1
ATOM 674 O O . SER A 1 81 ? -9.094 2.720 19.941 1.00 96.69 81 SER A O 1
ATOM 676 N N . SER A 1 82 ? -7.154 2.849 21.086 1.00 92.69 82 SER A N 1
ATOM 677 C CA . SER A 1 82 ? -6.904 1.411 21.185 1.00 92.69 82 SER A CA 1
ATOM 678 C C . SER A 1 82 ? -6.764 1.036 22.653 1.00 92.69 82 SER A C 1
ATOM 680 O O . SER A 1 82 ? -6.069 1.721 23.404 1.00 92.69 82 SER A O 1
ATOM 682 N N . GLU A 1 83 ? -7.490 0.006 23.091 1.00 90.56 83 GLU A N 1
ATOM 683 C CA . GLU A 1 83 ? -7.491 -0.463 24.489 1.00 90.56 83 GLU A CA 1
ATOM 684 C C . GLU A 1 83 ? -7.739 0.659 25.525 1.00 90.56 83 GLU A C 1
ATOM 686 O O . GLU A 1 83 ? -7.174 0.680 26.618 1.00 90.56 83 GLU A O 1
ATOM 691 N N . GLY A 1 84 ? -8.577 1.640 25.169 1.00 88.75 84 GLY A N 1
ATOM 692 C CA . GLY A 1 84 ? -8.901 2.786 26.027 1.00 88.75 84 GLY A CA 1
ATOM 693 C C . GLY A 1 84 ? -7.824 3.875 26.090 1.00 88.75 84 GLY A C 1
ATOM 694 O O . GLY A 1 84 ? -7.992 4.845 26.826 1.00 88.75 84 GLY A O 1
ATOM 695 N N . ARG A 1 85 ? -6.738 3.756 25.318 1.00 94.12 85 ARG A N 1
ATOM 696 C CA . ARG A 1 85 ? -5.702 4.786 25.189 1.00 94.12 85 ARG A CA 1
ATOM 697 C C . ARG A 1 85 ? -5.856 5.535 23.880 1.00 94.12 85 ARG A C 1
ATOM 699 O O . ARG A 1 85 ? -5.887 4.932 22.809 1.00 94.12 85 ARG A O 1
ATOM 706 N N . GLU A 1 86 ? -5.916 6.856 23.976 1.00 96.00 86 GLU A N 1
ATOM 707 C CA . GLU A 1 86 ? -5.904 7.717 22.802 1.00 96.00 86 GLU A CA 1
ATOM 708 C C . GLU A 1 86 ? -4.473 8.023 22.369 1.00 96.00 86 GLU A C 1
ATOM 710 O O . GLU A 1 86 ? -3.591 8.275 23.192 1.00 96.00 86 GLU A O 1
ATOM 715 N N . SER A 1 87 ? -4.239 7.998 21.063 1.00 96.44 87 SER A N 1
ATOM 716 C CA . SER A 1 87 ? -2.970 8.404 20.477 1.00 96.44 87 SER A CA 1
ATOM 717 C C . SER A 1 87 ? -3.194 9.191 19.196 1.00 96.44 87 SER A C 1
ATOM 719 O O . SER A 1 87 ? -4.146 8.960 18.450 1.00 96.44 87 SER A O 1
ATOM 721 N N . THR A 1 88 ? -2.288 10.129 18.945 1.00 97.12 88 THR A N 1
ATOM 722 C CA . THR A 1 88 ? -2.232 10.876 17.692 1.00 97.12 88 THR A CA 1
ATOM 723 C C . THR A 1 88 ? -1.072 10.333 16.884 1.00 97.12 88 THR A C 1
ATOM 725 O O . THR A 1 88 ? 0.077 10.382 17.323 1.00 97.12 88 THR A O 1
ATOM 728 N N . VAL A 1 89 ? -1.370 9.810 15.704 1.00 95.94 89 VAL A N 1
ATOM 729 C CA . VAL A 1 89 ? -0.381 9.239 14.788 1.00 95.94 89 VAL A CA 1
ATOM 730 C C . VAL A 1 89 ? -0.442 9.953 13.448 1.00 95.94 89 VAL A C 1
ATOM 732 O O . VAL A 1 89 ? -1.439 10.591 13.115 1.00 95.94 89 VAL A O 1
ATOM 735 N N . ARG A 1 90 ? 0.613 9.825 12.642 1.00 95.06 90 ARG A N 1
ATOM 736 C CA . ARG A 1 90 ? 0.616 10.366 11.280 1.00 95.06 90 ARG A CA 1
ATOM 737 C C . ARG A 1 90 ? -0.511 9.737 10.456 1.00 95.06 90 ARG A C 1
ATOM 739 O O . ARG A 1 90 ? -0.714 8.524 10.492 1.00 95.06 90 ARG A O 1
ATOM 746 N N . ASN A 1 91 ? -1.198 10.559 9.670 1.00 95.75 91 ASN A N 1
ATOM 747 C CA . ASN A 1 91 ? -2.226 10.094 8.751 1.00 95.75 91 ASN A CA 1
ATOM 748 C C . ASN A 1 91 ? -1.595 9.194 7.660 1.00 95.75 91 ASN A C 1
ATOM 750 O O . ASN A 1 91 ? -0.690 9.645 6.949 1.00 95.75 91 ASN A O 1
ATOM 754 N N . PRO A 1 92 ? -2.065 7.945 7.473 1.00 94.19 92 PRO A N 1
ATOM 755 C CA . PRO A 1 92 ? -1.492 7.021 6.494 1.00 94.19 92 PRO A CA 1
ATOM 756 C C . PRO A 1 92 ? -1.648 7.508 5.047 1.00 94.19 92 PRO A C 1
ATOM 758 O O . PRO A 1 92 ? -0.788 7.232 4.216 1.00 94.19 92 PRO A O 1
ATOM 761 N N 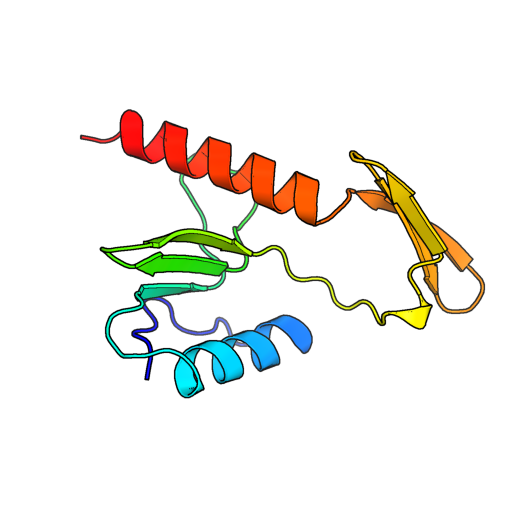. VAL A 1 93 ? -2.686 8.294 4.737 1.00 94.00 93 VAL A N 1
ATOM 762 C CA . VAL A 1 93 ? -2.854 8.915 3.411 1.00 94.00 93 VAL A CA 1
ATOM 763 C C . VAL A 1 93 ? -1.743 9.929 3.152 1.00 94.00 93 VAL A C 1
ATOM 765 O O . VAL A 1 93 ? -1.198 9.991 2.050 1.00 94.00 93 VAL A O 1
ATOM 768 N N . ARG A 1 94 ? -1.365 10.702 4.177 1.00 94.94 94 ARG A N 1
ATOM 769 C CA . ARG A 1 94 ? -0.251 11.650 4.085 1.00 94.94 94 ARG A CA 1
ATOM 770 C C . ARG A 1 94 ? 1.072 10.927 3.881 1.00 94.94 94 ARG A C 1
ATOM 772 O O . ARG A 1 94 ? 1.850 11.337 3.027 1.00 94.94 94 ARG A O 1
ATOM 779 N N . GLU A 1 95 ? 1.301 9.853 4.630 1.00 93.44 95 GLU A N 1
ATOM 780 C CA . GLU A 1 95 ? 2.492 9.015 4.484 1.00 93.44 95 GLU A CA 1
ATOM 781 C C . GLU A 1 95 ? 2.598 8.416 3.072 1.00 93.44 95 GLU A C 1
ATOM 783 O O . GLU A 1 95 ? 3.650 8.512 2.441 1.00 93.44 95 GLU A O 1
ATOM 788 N N . ALA A 1 96 ? 1.503 7.858 2.545 1.00 94.62 96 ALA A N 1
ATOM 789 C CA . ALA A 1 96 ? 1.450 7.323 1.186 1.00 94.62 96 ALA A CA 1
ATOM 790 C C . ALA A 1 96 ? 1.724 8.405 0.130 1.00 94.62 96 ALA A C 1
ATOM 792 O O . ALA A 1 96 ? 2.495 8.176 -0.802 1.00 94.62 96 ALA A O 1
ATOM 793 N N . TYR A 1 97 ? 1.148 9.601 0.296 1.00 94.06 97 TYR A N 1
ATOM 794 C CA . TYR A 1 97 ? 1.398 10.739 -0.589 1.00 94.06 97 TYR A CA 1
ATOM 795 C C . TYR A 1 97 ? 2.870 11.168 -0.580 1.00 94.06 97 TYR A C 1
ATOM 797 O O . TYR A 1 97 ? 3.467 11.337 -1.641 1.00 94.06 97 TYR A O 1
ATOM 805 N N . GLU A 1 98 ? 3.471 11.329 0.602 1.00 92.19 98 GLU A N 1
ATOM 806 C CA . GLU A 1 98 ? 4.882 11.709 0.732 1.00 92.19 98 GLU A CA 1
ATOM 807 C C . GLU A 1 98 ? 5.790 10.679 0.059 1.00 92.19 98 GLU A C 1
ATOM 809 O O . GLU A 1 98 ? 6.627 11.049 -0.764 1.00 92.19 98 GLU A O 1
ATOM 814 N N . LYS A 1 99 ? 5.553 9.387 0.319 1.00 92.06 99 LYS A N 1
ATOM 815 C CA . LYS A 1 99 ? 6.266 8.288 -0.341 1.00 92.06 99 LYS A CA 1
ATOM 816 C C . LYS A 1 99 ? 6.095 8.344 -1.862 1.00 92.06 99 LYS A C 1
ATOM 818 O O . LYS A 1 99 ? 7.091 8.260 -2.575 1.00 92.06 99 LYS A O 1
ATOM 823 N N . ALA A 1 100 ? 4.881 8.561 -2.372 1.00 93.06 100 ALA A N 1
ATOM 824 C CA . ALA A 1 100 ? 4.616 8.682 -3.809 1.00 93.06 100 ALA A CA 1
ATOM 825 C C . ALA A 1 100 ? 5.357 9.850 -4.466 1.00 93.06 100 ALA A C 1
ATOM 827 O O . ALA A 1 100 ? 5.946 9.677 -5.534 1.00 93.06 100 ALA A O 1
ATOM 828 N N . VAL A 1 101 ? 5.381 11.018 -3.819 1.00 92.12 101 VAL A N 1
ATOM 829 C CA . VAL A 1 101 ? 6.158 12.171 -4.292 1.00 92.12 101 VAL A CA 1
ATOM 830 C C . VAL A 1 101 ? 7.646 11.834 -4.336 1.00 92.12 101 VAL A C 1
ATOM 832 O O . VAL A 1 101 ? 8.310 12.149 -5.322 1.00 92.12 101 VAL A O 1
ATOM 835 N N . THR A 1 102 ? 8.179 11.160 -3.315 1.00 90.56 102 THR A N 1
ATOM 836 C CA . THR A 1 102 ? 9.589 10.764 -3.313 1.00 90.56 102 THR A CA 1
ATOM 837 C C . THR A 1 102 ? 9.904 9.755 -4.413 1.00 90.56 102 THR A C 1
ATOM 839 O O . THR A 1 102 ? 10.887 9.954 -5.124 1.00 90.56 102 THR A O 1
ATOM 842 N N . VAL A 1 103 ? 9.073 8.721 -4.610 1.00 89.62 103 VAL A N 1
ATOM 843 C CA . VAL A 1 103 ? 9.277 7.751 -5.702 1.00 89.62 103 VAL A CA 1
ATOM 844 C C . VAL A 1 103 ? 9.263 8.466 -7.049 1.00 89.62 103 VAL A C 1
ATOM 846 O O . VAL A 1 103 ? 10.176 8.271 -7.845 1.00 89.62 103 VAL A O 1
ATOM 849 N N . LYS A 1 104 ? 8.291 9.359 -7.273 1.00 90.69 104 LYS A N 1
ATOM 850 C CA . LYS A 1 104 ? 8.214 10.175 -8.489 1.00 90.69 104 LYS A CA 1
ATOM 851 C C . LYS A 1 104 ? 9.515 10.949 -8.727 1.00 90.69 104 LYS A C 1
ATOM 853 O O . LYS A 1 104 ? 10.090 10.848 -9.802 1.00 90.69 104 LYS A O 1
ATOM 858 N N . ILE A 1 105 ? 10.004 11.678 -7.722 1.00 89.69 105 ILE A N 1
ATOM 859 C CA . ILE A 1 105 ? 11.243 12.467 -7.831 1.00 89.69 105 ILE A CA 1
ATOM 860 C C . ILE A 1 105 ? 12.452 11.573 -8.130 1.00 89.69 105 ILE A C 1
ATOM 862 O O . ILE A 1 105 ? 13.336 11.974 -8.885 1.00 89.69 105 ILE A O 1
ATOM 866 N N . LEU A 1 106 ? 12.530 10.388 -7.519 1.00 87.94 106 LEU A N 1
ATOM 867 C CA . LEU A 1 106 ? 13.608 9.438 -7.790 1.00 87.94 106 LEU A CA 1
ATOM 868 C C . LEU A 1 106 ? 13.538 8.928 -9.231 1.00 87.94 106 LEU A C 1
ATOM 870 O O . LEU A 1 106 ? 14.560 8.925 -9.905 1.00 87.94 106 LEU A O 1
ATOM 874 N N . MET A 1 107 ? 12.348 8.576 -9.719 1.00 85.25 107 MET A N 1
ATOM 875 C CA . MET A 1 107 ? 12.145 8.139 -11.103 1.00 85.25 107 MET A CA 1
ATOM 876 C C . MET A 1 107 ? 12.435 9.244 -12.126 1.00 85.25 107 MET A C 1
ATOM 878 O O . MET A 1 107 ? 12.947 8.950 -13.192 1.00 85.25 107 MET A O 1
ATOM 882 N N . GLU A 1 108 ? 12.152 10.512 -11.813 1.00 88.69 108 GLU A N 1
ATOM 883 C CA . GLU A 1 108 ? 12.476 11.646 -12.697 1.00 88.69 108 GLU A CA 1
ATOM 884 C C . GLU A 1 108 ? 13.982 11.954 -12.756 1.00 88.69 108 GLU A C 1
ATOM 886 O O . GLU A 1 108 ? 14.450 12.581 -13.705 1.00 88.69 108 GLU A O 1
ATOM 891 N N . LYS A 1 109 ? 14.743 11.569 -11.725 1.00 84.44 109 LYS A N 1
ATOM 892 C CA . LYS A 1 109 ? 16.181 11.863 -11.602 1.00 84.44 109 LYS A CA 1
ATOM 893 C C . LYS A 1 109 ? 17.082 10.707 -12.018 1.00 84.44 109 LYS A C 1
ATOM 895 O O . LYS A 1 109 ? 18.266 10.935 -12.262 1.00 84.44 109 LYS A O 1
ATOM 900 N N . LEU A 1 110 ? 16.563 9.485 -12.007 1.00 66.81 110 LEU A N 1
ATOM 901 C CA . LEU A 1 110 ? 17.286 8.298 -12.435 1.00 66.81 110 LEU A CA 1
ATOM 902 C C . LEU A 1 110 ? 17.029 8.102 -13.941 1.00 66.81 110 LEU A C 1
ATOM 904 O O . LEU A 1 110 ? 15.863 8.079 -14.328 1.00 66.81 110 LEU A O 1
ATOM 908 N N . PRO A 1 111 ? 18.083 8.048 -14.778 1.00 53.22 111 PRO A N 1
ATOM 909 C CA . PRO A 1 111 ? 17.953 7.882 -16.225 1.00 53.22 111 PRO A CA 1
ATOM 910 C C . PRO A 1 111 ? 17.385 6.516 -16.625 1.00 53.22 111 PRO A C 1
ATOM 912 O O . PRO A 1 111 ? 17.582 5.540 -15.863 1.00 53.22 111 PRO A O 1
#